Protein AF-A0A839P8V1-F1 (afdb_monomer_lite)

Radius of gyration: 20.4 Å; chains: 1; bounding box: 50×32×49 Å

Foldseek 3Di:
DWDADPNDIDDPVQWAWLDKADDPVFLWIKTWTAHPVGWIKIWTADRPRHTPDIDTDDPVRVLVVCVVGPVVCNCVNPNDPVCVVPPPPDDDDDDDDDPPVVVVVLCVVCVVVVHDSVVSVVVVVVVVVVVVVVVVD

Secondary structure (DSSP, 8-state):
-EEEETTEEEETTTSEEEEEEE-TTSS-EEEEEE-TTS-EEEEEE-TTSSEEEEEEE-HHHHHHHHHHH-GGGHHHHH--THHHHS-TT----------HHHHHHHHHHHHHTTS-HHHHHHHHHHHHHHHHHHHT-

pLDDT: mean 85.53, std 14.03, range [36.62, 96.88]

Structure (mmCIF, N/CA/C/O backbone):
data_AF-A0A839P8V1-F1
#
_entry.id   AF-A0A839P8V1-F1
#
loop_
_atom_site.group_PDB
_atom_site.id
_atom_site.type_symbol
_atom_site.label_atom_id
_atom_site.label_alt_id
_atom_site.label_comp_id
_atom_site.label_asym_id
_atom_site.label_entity_id
_atom_site.label_seq_id
_atom_site.pdbx_PDB_ins_code
_atom_site.Cartn_x
_atom_site.Cartn_y
_atom_site.Cartn_z
_atom_site.occupancy
_atom_site.B_iso_or_equiv
_atom_site.auth_seq_id
_atom_site.auth_comp_id
_atom_site.auth_asym_id
_atom_site.auth_atom_id
_atom_site.pdbx_PDB_model_num
ATOM 1 N N . MET A 1 1 ? 2.864 -0.277 -17.398 1.00 88.56 1 MET A N 1
ATOM 2 C CA . MET A 1 1 ? 2.723 -1.741 -17.223 1.00 88.56 1 MET A CA 1
ATOM 3 C C . MET A 1 1 ? 1.921 -1.996 -15.960 1.00 88.56 1 MET A C 1
ATOM 5 O O . MET A 1 1 ? 2.043 -1.208 -15.030 1.00 88.56 1 MET A O 1
ATOM 9 N N . LYS A 1 2 ? 1.117 -3.063 -15.908 1.00 93.06 2 LYS A N 1
ATOM 10 C CA . LYS A 1 2 ? 0.190 -3.312 -14.795 1.00 93.06 2 LYS A CA 1
ATOM 11 C C . LYS A 1 2 ? 0.148 -4.789 -14.417 1.00 93.06 2 LYS A C 1
ATOM 13 O O . LYS A 1 2 ? 0.028 -5.637 -15.297 1.00 93.06 2 LYS A O 1
ATOM 18 N N . ARG A 1 3 ? 0.184 -5.088 -13.117 1.00 92.94 3 ARG A N 1
ATOM 19 C CA . ARG A 1 3 ? 0.050 -6.442 -12.566 1.00 92.94 3 ARG A CA 1
ATOM 20 C C . ARG A 1 3 ? -0.641 -6.418 -11.205 1.00 92.94 3 ARG A C 1
ATOM 22 O O . ARG A 1 3 ? -0.361 -5.553 -10.382 1.00 92.94 3 ARG A O 1
ATOM 29 N N . THR A 1 4 ? -1.516 -7.386 -10.948 1.00 92.69 4 THR A N 1
ATOM 30 C CA . THR A 1 4 ? -2.122 -7.578 -9.623 1.00 92.69 4 THR A CA 1
ATOM 31 C C . THR A 1 4 ? -1.384 -8.683 -8.878 1.00 92.69 4 THR A C 1
ATOM 33 O O . THR A 1 4 ? -1.228 -9.784 -9.404 1.00 92.69 4 THR A O 1
ATOM 36 N N . ILE A 1 5 ? -0.928 -8.389 -7.660 1.00 88.44 5 ILE A N 1
ATOM 37 C CA . ILE A 1 5 ? -0.209 -9.323 -6.784 1.00 88.44 5 ILE A CA 1
ATOM 38 C C . ILE A 1 5 ? -0.876 -9.260 -5.412 1.00 88.44 5 ILE A C 1
ATOM 40 O O . ILE A 1 5 ? -0.997 -8.179 -4.846 1.00 88.44 5 ILE A O 1
ATOM 44 N N . ASN A 1 6 ? -1.345 -10.397 -4.889 1.00 84.81 6 ASN A N 1
ATOM 45 C CA . ASN A 1 6 ? -2.028 -10.486 -3.588 1.00 84.81 6 ASN A CA 1
ATOM 46 C C . ASN A 1 6 ? -3.173 -9.464 -3.411 1.00 84.81 6 ASN A C 1
ATOM 48 O O . ASN A 1 6 ? -3.322 -8.856 -2.358 1.00 84.81 6 ASN A O 1
ATOM 52 N N . GLY A 1 7 ? -3.956 -9.227 -4.470 1.00 85.12 7 GLY A N 1
ATOM 53 C CA . GLY A 1 7 ? -5.056 -8.251 -4.466 1.00 85.12 7 GLY A CA 1
ATOM 54 C C . GLY A 1 7 ? -4.629 -6.784 -4.615 1.00 85.12 7 GLY A C 1
ATOM 55 O O . GLY A 1 7 ? -5.483 -5.924 -4.815 1.00 85.12 7 GLY A O 1
ATOM 56 N N . ILE A 1 8 ? -3.328 -6.483 -4.602 1.00 85.38 8 ILE A N 1
ATOM 57 C CA . ILE A 1 8 ? -2.790 -5.133 -4.792 1.00 85.38 8 ILE A CA 1
ATOM 58 C C . ILE A 1 8 ? -2.509 -4.911 -6.276 1.00 85.38 8 ILE A C 1
ATOM 60 O O . ILE A 1 8 ? -1.767 -5.664 -6.911 1.00 85.38 8 ILE A O 1
ATOM 64 N N . THR A 1 9 ? -3.097 -3.857 -6.839 1.00 92.94 9 THR A N 1
ATOM 65 C CA . THR A 1 9 ? -2.838 -3.459 -8.224 1.00 92.94 9 THR A CA 1
ATOM 66 C C . THR A 1 9 ? -1.570 -2.615 -8.290 1.00 92.94 9 THR A C 1
ATOM 68 O O . THR A 1 9 ? -1.548 -1.472 -7.842 1.00 92.94 9 THR A O 1
ATOM 71 N N . CYS A 1 10 ? -0.522 -3.184 -8.873 1.00 92.69 10 CYS A N 1
ATOM 72 C CA . CYS A 1 10 ? 0.726 -2.501 -9.172 1.00 92.69 10 CYS A CA 1
ATOM 73 C C . CYS A 1 10 ? 0.660 -1.996 -10.613 1.00 92.69 10 CYS A C 1
ATOM 75 O O . CYS A 1 10 ? 0.671 -2.792 -11.550 1.00 92.69 10 CYS A O 1
ATOM 77 N N . ASP A 1 11 ? 0.569 -0.686 -10.804 1.00 94.62 11 ASP A N 1
ATOM 78 C CA . ASP A 1 11 ? 0.496 -0.071 -12.127 1.00 94.62 11 ASP A CA 1
ATOM 79 C C . ASP A 1 11 ? 1.527 1.050 -12.212 1.00 94.62 11 ASP A C 1
ATOM 81 O O . ASP A 1 11 ? 1.427 2.035 -11.486 1.00 94.62 11 ASP A O 1
ATOM 85 N N . THR A 1 12 ? 2.521 0.898 -13.087 1.00 93.56 12 THR A N 1
ATOM 86 C CA . THR A 1 12 ? 3.595 1.890 -13.253 1.00 93.56 12 THR A CA 1
ATOM 87 C C . THR A 1 12 ? 3.093 3.210 -13.836 1.00 93.56 12 THR A C 1
ATOM 89 O O . THR A 1 12 ? 3.824 4.187 -13.794 1.00 93.56 12 THR A O 1
ATOM 92 N N . VAL A 1 13 ? 1.879 3.257 -14.402 1.00 93.81 13 VAL A N 1
ATOM 93 C CA . VAL A 1 13 ? 1.284 4.489 -14.945 1.00 93.81 13 VAL A CA 1
ATOM 94 C C . VAL A 1 13 ? 0.690 5.348 -13.831 1.00 93.81 13 VAL A C 1
ATOM 96 O O . VAL A 1 13 ? 0.795 6.568 -13.871 1.00 93.81 13 VAL A O 1
ATOM 99 N N . THR A 1 14 ? 0.054 4.721 -12.839 1.00 93.00 14 THR A N 1
ATOM 100 C CA . THR A 1 14 ? -0.599 5.438 -11.730 1.00 93.00 14 THR A CA 1
ATOM 101 C C . THR A 1 14 ? 0.254 5.506 -10.469 1.00 93.00 14 THR A C 1
ATOM 103 O O . THR A 1 14 ? -0.089 6.227 -9.537 1.00 93.00 14 THR A O 1
ATOM 106 N N . ALA A 1 15 ? 1.308 4.696 -10.386 1.00 93.81 15 ALA A N 1
ATOM 107 C CA . ALA A 1 15 ? 2.227 4.688 -9.262 1.00 93.81 15 ALA A CA 1
ATOM 108 C C . ALA A 1 15 ? 3.218 5.854 -9.338 1.00 93.81 15 ALA A C 1
ATOM 110 O O . ALA A 1 15 ? 3.598 6.308 -10.414 1.00 93.81 15 ALA A O 1
ATOM 111 N N . THR A 1 16 ? 3.684 6.287 -8.173 1.00 94.00 16 THR A N 1
ATOM 112 C CA . THR A 1 16 ? 4.793 7.231 -8.058 1.00 94.00 16 THR A CA 1
ATOM 113 C C . THR A 1 16 ? 6.100 6.479 -8.262 1.00 94.00 16 THR A C 1
ATOM 115 O O . THR A 1 16 ? 6.405 5.547 -7.515 1.00 94.00 16 THR A O 1
ATOM 118 N N . GLU A 1 17 ? 6.886 6.884 -9.253 1.00 95.38 17 GLU A N 1
ATOM 119 C CA . GLU A 1 17 ? 8.251 6.395 -9.425 1.00 95.38 17 GLU A CA 1
ATOM 120 C C . GLU A 1 17 ? 9.165 6.976 -8.341 1.00 95.38 17 GLU A C 1
ATOM 122 O O . GLU A 1 17 ? 9.194 8.187 -8.112 1.00 95.38 17 GLU A O 1
ATOM 127 N N . ILE A 1 18 ? 9.890 6.099 -7.649 1.00 94.19 18 ILE A N 1
ATOM 128 C CA . ILE A 1 18 ? 10.869 6.477 -6.624 1.00 94.19 18 ILE A CA 1
ATOM 129 C C . ILE A 1 18 ? 12.277 6.414 -7.207 1.00 94.19 18 ILE A C 1
ATOM 131 O O . ILE A 1 18 ? 13.090 7.302 -6.966 1.00 94.19 18 ILE A O 1
ATOM 135 N N . ILE A 1 19 ? 12.565 5.336 -7.938 1.00 94.31 19 ILE A N 1
ATOM 136 C CA . ILE A 1 19 ? 13.865 5.053 -8.542 1.00 94.31 19 ILE A CA 1
ATOM 137 C C . ILE A 1 19 ? 13.604 4.430 -9.905 1.00 94.31 19 ILE A C 1
ATOM 139 O O . ILE A 1 19 ? 12.784 3.516 -9.997 1.00 94.31 19 ILE A O 1
ATOM 143 N N . ALA A 1 20 ? 14.347 4.860 -10.914 1.00 92.75 20 ALA A N 1
ATOM 144 C CA . ALA A 1 20 ? 14.466 4.168 -12.185 1.00 92.75 20 ALA A CA 1
ATOM 145 C C . ALA A 1 20 ? 15.941 4.120 -12.576 1.00 92.75 20 ALA A C 1
ATOM 147 O O . ALA A 1 20 ? 16.614 5.146 -12.626 1.00 92.75 20 ALA A O 1
ATOM 148 N N . GLU A 1 21 ? 16.436 2.916 -12.829 1.00 91.25 21 GLU A N 1
ATOM 149 C CA . GLU A 1 21 ? 17.824 2.657 -13.195 1.00 91.25 21 GLU A CA 1
ATOM 150 C C . GLU A 1 21 ? 17.846 1.783 -14.442 1.00 91.25 21 GLU A C 1
ATOM 152 O O . GLU A 1 21 ? 17.287 0.685 -14.457 1.00 91.25 21 GLU A O 1
ATOM 157 N N . GLY A 1 22 ? 18.489 2.276 -15.495 1.00 88.69 22 GLY A N 1
ATOM 158 C CA . GLY A 1 22 ? 18.565 1.616 -16.794 1.00 88.69 22 GLY A CA 1
ATOM 159 C C . GLY A 1 22 ? 20.001 1.470 -17.271 1.00 88.69 22 GLY A C 1
ATOM 160 O O . GLY A 1 22 ? 20.883 2.242 -16.899 1.00 88.69 22 GLY A O 1
ATOM 161 N N . HIS A 1 23 ? 20.246 0.481 -18.124 1.00 78.19 23 HIS A N 1
ATOM 162 C CA . HIS A 1 23 ? 21.546 0.299 -18.755 1.00 78.19 23 HIS A CA 1
ATOM 163 C C . HIS A 1 23 ? 21.551 0.994 -20.122 1.00 78.19 23 HIS A C 1
ATOM 165 O O . HIS A 1 23 ? 20.823 0.594 -21.018 1.00 78.19 23 HIS A O 1
ATOM 171 N N . GLY A 1 24 ? 22.398 2.008 -20.332 1.00 77.94 24 GLY A N 1
ATOM 172 C CA . GLY A 1 24 ? 22.354 2.845 -21.549 1.00 77.94 24 GLY A CA 1
ATOM 173 C C . GLY A 1 24 ? 22.585 2.120 -22.887 1.00 77.94 24 GLY A C 1
ATOM 174 O O . GLY A 1 24 ? 22.342 2.695 -23.943 1.00 77.94 24 GLY A O 1
ATOM 175 N N . CYS A 1 25 ? 23.036 0.865 -22.850 1.00 82.44 25 CYS A N 1
ATOM 176 C CA . CYS A 1 25 ? 23.313 0.042 -24.031 1.00 82.44 25 CYS A CA 1
ATOM 177 C C . CYS A 1 25 ? 22.333 -1.134 -24.210 1.00 82.44 25 CYS A C 1
ATOM 179 O O . CYS A 1 25 ? 22.570 -1.982 -25.068 1.00 82.44 25 CYS A O 1
ATOM 181 N N . SER A 1 26 ? 21.280 -1.245 -23.395 1.00 86.50 26 SER A N 1
ATOM 182 C CA . SER A 1 26 ? 20.262 -2.294 -23.534 1.00 86.50 26 SER A CA 1
ATOM 183 C C . SER A 1 26 ? 18.884 -1.802 -23.090 1.00 86.50 26 SER A C 1
ATOM 185 O O . SER A 1 26 ? 18.744 -0.717 -22.536 1.00 86.50 26 SER A O 1
ATOM 187 N N . LEU A 1 27 ? 17.848 -2.609 -23.3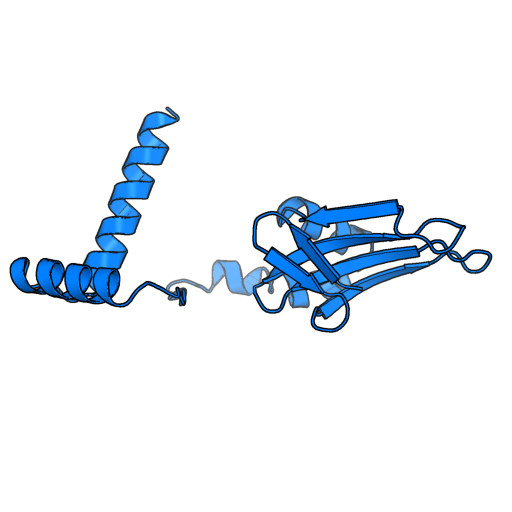27 1.00 88.56 27 LEU A N 1
ATOM 188 C CA . LEU A 1 27 ? 16.507 -2.33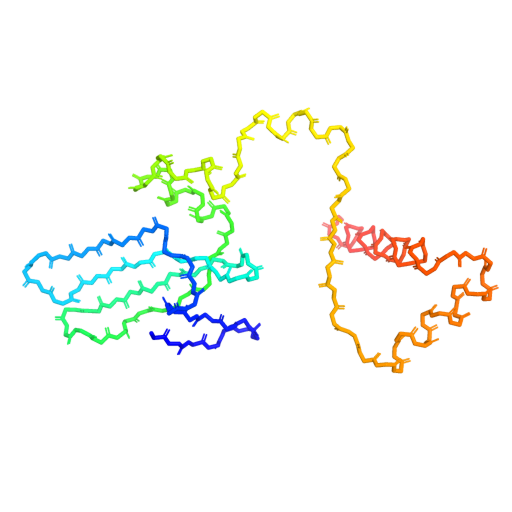9 -22.802 1.00 88.56 27 LEU A CA 1
ATOM 189 C C . LEU A 1 27 ? 16.360 -2.746 -21.328 1.00 88.56 27 LEU A C 1
ATOM 191 O O . LEU A 1 27 ? 15.266 -2.641 -20.779 1.00 88.56 27 LEU A O 1
ATOM 195 N N . ALA A 1 28 ? 17.440 -3.205 -20.683 1.00 91.69 28 ALA A N 1
ATOM 196 C CA . ALA A 1 28 ? 17.390 -3.629 -19.296 1.00 91.69 28 ALA A CA 1
ATOM 197 C C . ALA A 1 28 ? 17.280 -2.422 -18.369 1.00 91.69 28 ALA A C 1
ATOM 199 O O . ALA A 1 28 ? 18.116 -1.512 -18.390 1.00 91.69 28 ALA A O 1
ATOM 200 N N . TRP A 1 29 ? 16.278 -2.459 -17.505 1.00 94.19 29 TRP A N 1
ATOM 201 C CA . TRP A 1 29 ? 16.094 -1.472 -16.458 1.00 94.19 29 TRP A CA 1
ATOM 202 C C . TRP A 1 29 ? 15.360 -2.088 -15.277 1.00 94.19 29 TRP A C 1
ATOM 204 O O . TRP A 1 29 ? 14.722 -3.134 -15.377 1.00 94.19 29 TRP A O 1
ATOM 214 N N . TRP A 1 30 ? 15.449 -1.439 -14.129 1.00 95.25 30 TRP A N 1
ATOM 215 C CA . TRP A 1 30 ? 14.581 -1.737 -13.008 1.00 95.25 30 TRP A CA 1
ATOM 216 C C . TRP A 1 30 ? 14.089 -0.445 -12.380 1.00 95.25 30 TRP A C 1
ATOM 218 O O . TRP A 1 30 ? 14.763 0.583 -12.417 1.00 95.25 30 TRP A O 1
ATOM 228 N N . GLY A 1 31 ? 12.896 -0.505 -11.805 1.00 95.69 31 GLY A N 1
ATOM 229 C CA . GLY A 1 31 ? 12.297 0.633 -11.130 1.00 95.69 31 GLY A CA 1
ATOM 230 C C . GLY A 1 31 ? 11.643 0.231 -9.822 1.00 95.69 31 GLY A C 1
ATOM 231 O O . GLY A 1 31 ? 11.166 -0.897 -9.668 1.00 95.69 31 GLY A O 1
ATOM 232 N N . LEU A 1 32 ? 11.651 1.160 -8.873 1.00 96.88 32 LEU A N 1
ATOM 233 C CA . LEU A 1 32 ? 10.970 1.061 -7.591 1.00 96.88 32 LEU A CA 1
ATOM 234 C C . LEU A 1 32 ? 9.839 2.085 -7.563 1.00 96.88 32 LEU A C 1
ATOM 236 O O . LEU A 1 32 ? 10.068 3.275 -7.777 1.00 96.88 32 LEU A O 1
ATOM 240 N N . TYR A 1 33 ? 8.635 1.615 -7.265 1.00 95.75 33 TYR A N 1
ATOM 241 C CA . TYR A 1 33 ? 7.407 2.390 -7.363 1.00 95.75 33 TYR A CA 1
ATOM 242 C C . TYR A 1 33 ? 6.594 2.303 -6.073 1.00 95.75 33 TYR A C 1
ATOM 244 O O . TYR A 1 33 ? 6.623 1.289 -5.370 1.00 95.75 33 TYR A O 1
ATOM 252 N N . GLN A 1 34 ? 5.815 3.347 -5.798 1.00 93.62 34 GLN A N 1
ATOM 253 C CA . GLN A 1 34 ? 4.800 3.374 -4.750 1.00 93.62 34 GLN A CA 1
ATOM 254 C C . GLN A 1 34 ? 3.409 3.479 -5.372 1.00 93.62 34 GLN A C 1
ATOM 256 O O . GLN A 1 34 ? 3.112 4.406 -6.122 1.00 93.62 34 GLN A O 1
ATOM 261 N N . THR A 1 35 ? 2.534 2.533 -5.052 1.00 91.38 35 THR A N 1
ATOM 262 C CA . THR A 1 35 ? 1.119 2.597 -5.444 1.00 91.38 35 THR A CA 1
ATOM 263 C C . THR A 1 35 ? 0.409 3.781 -4.770 1.00 91.38 35 THR A C 1
ATOM 265 O O . THR A 1 35 ? 0.829 4.208 -3.693 1.00 91.38 35 THR A O 1
ATOM 268 N N . PRO A 1 36 ? -0.730 4.258 -5.309 1.00 86.88 36 PRO A N 1
ATOM 269 C CA . PRO A 1 36 ? -1.559 5.260 -4.630 1.00 86.88 36 PRO A CA 1
ATOM 270 C C . PRO A 1 36 ? -2.018 4.845 -3.220 1.00 86.88 36 PRO A C 1
ATOM 272 O O . PRO A 1 36 ? -2.276 5.699 -2.381 1.00 86.88 36 PRO A O 1
ATOM 275 N N . GLY A 1 37 ? -2.107 3.535 -2.954 1.00 81.94 37 GLY A N 1
ATOM 276 C CA . GLY A 1 37 ? -2.429 2.970 -1.639 1.00 81.94 37 GLY A CA 1
ATOM 277 C C . GLY A 1 37 ? -1.229 2.815 -0.695 1.00 81.94 37 GLY A C 1
ATOM 278 O O . GLY A 1 37 ? -1.377 2.231 0.372 1.00 81.94 37 GLY A O 1
ATOM 279 N N . GLY A 1 38 ? -0.039 3.285 -1.080 1.00 85.62 38 GLY A N 1
ATOM 280 C CA . GLY A 1 38 ? 1.160 3.297 -0.237 1.00 85.62 38 GLY A CA 1
ATOM 281 C C . GLY A 1 38 ? 2.025 2.034 -0.290 1.00 85.62 38 GLY A C 1
ATOM 282 O O . GLY A 1 38 ? 3.140 2.054 0.224 1.00 85.62 38 GLY A O 1
ATOM 283 N N . SER A 1 39 ? 1.576 0.952 -0.937 1.00 91.00 39 SER A N 1
ATOM 284 C CA . SER A 1 39 ? 2.384 -0.264 -1.121 1.00 91.00 39 SER A CA 1
ATOM 285 C C . SER A 1 39 ? 3.517 -0.050 -2.123 1.00 91.00 39 SER A C 1
ATOM 287 O O . SER A 1 39 ? 3.316 0.609 -3.146 1.00 91.00 39 SER A O 1
ATOM 289 N N . PHE A 1 40 ? 4.673 -0.662 -1.865 1.00 94.25 40 PHE A N 1
ATOM 290 C CA . PHE A 1 40 ? 5.852 -0.582 -2.726 1.00 94.25 40 PHE A CA 1
ATOM 291 C C . PHE A 1 40 ? 5.980 -1.811 -3.620 1.00 94.25 40 PHE A C 1
ATOM 293 O O . PHE A 1 40 ? 5.689 -2.932 -3.199 1.00 94.25 40 PHE A O 1
ATOM 300 N N . PHE A 1 41 ? 6.455 -1.615 -4.846 1.00 95.88 41 PHE A N 1
ATOM 301 C CA . PHE A 1 41 ? 6.769 -2.713 -5.751 1.00 95.88 41 PHE A CA 1
ATOM 302 C C . PHE A 1 41 ? 7.960 -2.387 -6.643 1.00 95.88 41 PHE A C 1
ATOM 304 O O . PHE A 1 41 ? 8.219 -1.229 -6.975 1.00 95.88 41 PHE A O 1
ATOM 311 N N . LYS A 1 42 ? 8.680 -3.436 -7.030 1.00 96.06 42 LYS A N 1
ATOM 312 C CA . LYS A 1 42 ? 9.810 -3.378 -7.947 1.00 96.06 42 LYS A CA 1
ATOM 313 C C . LYS A 1 42 ? 9.433 -4.038 -9.265 1.00 96.06 42 LYS A C 1
ATOM 315 O O . LYS A 1 42 ? 8.822 -5.107 -9.273 1.00 96.06 42 LYS A O 1
ATOM 320 N N . VAL A 1 43 ? 9.839 -3.411 -10.360 1.00 95.94 43 VAL A N 1
ATOM 321 C CA . VAL A 1 43 ? 9.767 -3.977 -11.708 1.00 95.94 43 VAL A CA 1
ATOM 322 C C . VAL A 1 43 ? 11.184 -4.149 -12.226 1.00 95.94 43 VAL A C 1
ATOM 324 O O . VAL A 1 43 ? 12.004 -3.246 -12.068 1.00 95.94 43 VAL A O 1
ATOM 327 N N . VAL A 1 44 ? 11.477 -5.301 -12.819 1.00 95.00 44 VAL A N 1
ATOM 328 C CA . VAL A 1 44 ? 12.741 -5.571 -13.506 1.00 95.00 44 VAL A CA 1
ATOM 329 C C . VAL A 1 44 ? 12.424 -5.986 -14.930 1.00 95.00 44 VAL A C 1
ATOM 331 O O . VAL A 1 44 ? 11.633 -6.900 -15.160 1.00 95.00 44 VAL A O 1
ATOM 334 N N . VAL A 1 45 ? 13.062 -5.316 -15.876 1.00 94.38 45 VAL A N 1
ATOM 335 C CA . VAL A 1 45 ? 12.968 -5.570 -17.307 1.00 94.38 45 VAL A CA 1
ATOM 336 C C . VAL A 1 45 ? 14.318 -6.078 -17.799 1.00 94.38 45 VAL A C 1
ATOM 338 O O . VAL A 1 45 ? 15.371 -5.542 -17.441 1.00 94.38 45 VAL A O 1
ATOM 341 N N . GLY A 1 46 ? 14.279 -7.163 -18.567 1.00 92.38 46 GLY A N 1
ATOM 342 C CA . GLY A 1 46 ? 15.441 -7.826 -19.136 1.00 92.38 46 GLY A CA 1
ATOM 343 C C . GLY A 1 46 ? 16.059 -7.053 -20.298 1.00 92.38 46 GLY A C 1
ATOM 344 O O . GLY A 1 46 ? 15.559 -6.027 -20.755 1.00 92.38 46 GLY A O 1
ATOM 345 N N . THR A 1 47 ? 17.179 -7.561 -20.808 1.00 91.00 47 THR A N 1
ATOM 346 C CA . THR A 1 47 ? 17.891 -6.954 -21.947 1.00 91.00 47 THR A CA 1
ATOM 347 C C . THR A 1 47 ? 17.098 -6.991 -23.251 1.00 91.00 47 THR A C 1
ATOM 349 O O . THR A 1 47 ? 17.390 -6.214 -24.156 1.00 91.00 47 THR A O 1
ATOM 352 N N . ASP A 1 48 ? 16.126 -7.894 -23.343 1.00 89.88 48 ASP A N 1
ATOM 353 C CA . ASP A 1 48 ? 15.168 -8.050 -24.439 1.00 89.88 48 ASP A CA 1
ATOM 354 C C . ASP A 1 48 ? 13.983 -7.073 -24.354 1.00 89.88 48 ASP A C 1
ATOM 356 O O . ASP A 1 48 ? 13.204 -6.981 -25.298 1.00 89.88 48 ASP A O 1
ATOM 360 N N . GLY A 1 49 ? 13.869 -6.309 -23.262 1.00 86.44 49 GLY A N 1
ATOM 361 C CA . GLY A 1 49 ? 12.754 -5.394 -23.021 1.00 86.44 49 GLY A CA 1
ATOM 362 C C . GLY A 1 49 ? 11.526 -6.066 -22.404 1.00 86.44 49 GLY A C 1
ATOM 363 O O . GLY A 1 49 ? 10.534 -5.382 -22.150 1.00 86.44 49 GLY A O 1
ATOM 364 N N . GLU A 1 50 ? 11.591 -7.367 -22.114 1.00 91.31 50 GLU A N 1
ATOM 365 C CA . GLU A 1 50 ? 10.511 -8.110 -21.470 1.00 91.31 50 GLU A CA 1
ATOM 366 C C . GLU A 1 50 ? 10.599 -8.015 -19.943 1.00 91.31 50 GLU A C 1
ATOM 368 O O . GLU A 1 50 ? 11.673 -7.879 -19.351 1.00 91.31 50 GLU A O 1
ATOM 373 N N . VAL A 1 51 ? 9.452 -8.093 -19.266 1.00 91.75 51 VAL A N 1
ATOM 374 C CA . VAL A 1 51 ? 9.407 -8.068 -17.797 1.00 91.75 51 VAL A CA 1
ATOM 375 C C . VAL A 1 51 ? 9.992 -9.368 -17.249 1.00 91.75 51 VAL A C 1
ATOM 377 O O . VAL A 1 51 ? 9.368 -10.425 -17.332 1.00 91.75 51 VAL A O 1
ATOM 380 N N . ALA A 1 52 ? 11.165 -9.271 -16.629 1.00 92.06 52 ALA A N 1
ATOM 381 C CA . ALA A 1 52 ? 11.851 -10.391 -15.999 1.00 92.06 52 ALA A CA 1
ATOM 382 C C . ALA A 1 52 ? 11.321 -10.674 -14.585 1.00 92.06 52 ALA A C 1
ATOM 384 O O . ALA A 1 52 ? 11.183 -11.832 -14.199 1.00 92.06 52 ALA A O 1
ATOM 385 N N . ASP A 1 53 ? 11.011 -9.627 -13.811 1.00 92.12 53 ASP A N 1
ATOM 386 C CA . ASP A 1 53 ? 10.503 -9.770 -12.445 1.00 92.12 53 ASP A CA 1
ATOM 387 C C . ASP A 1 53 ? 9.540 -8.640 -12.058 1.00 92.12 53 ASP A C 1
ATOM 389 O O . ASP A 1 53 ? 9.640 -7.500 -12.523 1.00 92.12 53 ASP A O 1
ATOM 393 N N . TRP A 1 54 ? 8.593 -8.977 -11.186 1.00 93.25 54 TRP A N 1
ATOM 394 C CA . TRP A 1 54 ? 7.635 -8.045 -10.612 1.00 93.25 54 TRP A CA 1
ATOM 395 C C . TRP A 1 54 ? 7.272 -8.481 -9.196 1.00 93.25 54 TRP A C 1
ATOM 397 O O . TRP A 1 54 ? 6.543 -9.458 -9.009 1.00 93.25 54 TRP A O 1
ATOM 407 N N . ALA A 1 55 ? 7.719 -7.717 -8.202 1.00 93.88 55 ALA A N 1
ATOM 408 C CA . ALA A 1 55 ? 7.595 -8.100 -6.801 1.00 93.88 55 ALA A CA 1
ATOM 409 C C . ALA A 1 55 ? 7.064 -6.958 -5.932 1.00 93.88 55 ALA A C 1
ATOM 411 O O . ALA A 1 55 ? 7.471 -5.805 -6.078 1.00 93.88 55 ALA A O 1
ATOM 412 N N . LEU A 1 56 ? 6.179 -7.293 -4.990 1.00 93.75 56 LEU A N 1
ATOM 413 C CA . LEU A 1 56 ? 5.861 -6.408 -3.871 1.00 93.75 56 LEU A CA 1
ATOM 414 C C . LEU A 1 56 ? 7.063 -6.339 -2.928 1.00 93.75 56 LEU A C 1
ATOM 416 O O . LEU A 1 56 ? 7.719 -7.347 -2.671 1.00 93.75 56 LEU A O 1
ATOM 420 N N . MET A 1 57 ? 7.326 -5.150 -2.401 1.00 91.62 57 MET A N 1
ATOM 421 C CA . MET A 1 57 ? 8.474 -4.880 -1.547 1.00 91.62 57 MET A CA 1
ATOM 422 C C . MET A 1 57 ? 8.015 -4.570 -0.125 1.00 91.62 57 MET A C 1
ATOM 424 O O . MET A 1 57 ? 7.126 -3.744 0.092 1.00 91.62 57 MET A O 1
ATOM 428 N N . ALA A 1 58 ? 8.663 -5.191 0.862 1.00 87.12 58 ALA A N 1
ATOM 429 C CA . ALA A 1 58 ? 8.487 -4.804 2.256 1.00 87.12 58 ALA A CA 1
ATOM 430 C C . ALA A 1 58 ? 9.056 -3.393 2.495 1.00 87.12 58 ALA A C 1
ATOM 432 O O . ALA A 1 58 ? 10.036 -2.990 1.857 1.00 87.12 58 ALA A O 1
ATOM 433 N N . ALA A 1 59 ? 8.480 -2.648 3.441 1.00 83.81 59 ALA A N 1
ATOM 434 C CA . ALA A 1 59 ? 8.898 -1.275 3.735 1.00 83.81 59 ALA A CA 1
ATOM 435 C C . ALA A 1 59 ? 10.384 -1.184 4.129 1.00 83.81 59 ALA A C 1
ATOM 437 O O . ALA A 1 59 ? 11.098 -0.325 3.621 1.00 83.81 59 ALA A O 1
ATOM 438 N N . GLU A 1 60 ? 10.886 -2.111 4.951 1.00 84.38 60 GLU A N 1
ATOM 439 C CA . GLU A 1 60 ? 12.302 -2.129 5.349 1.00 84.38 60 GLU A CA 1
ATOM 440 C C . GLU A 1 60 ? 13.252 -2.379 4.173 1.00 84.38 60 GLU A C 1
ATOM 442 O O . GLU A 1 60 ? 14.294 -1.736 4.055 1.00 84.38 60 GLU A O 1
ATOM 447 N N . GLN A 1 61 ? 12.894 -3.304 3.278 1.00 88.19 61 GLN A N 1
ATOM 448 C CA . GLN A 1 61 ? 13.691 -3.586 2.083 1.00 88.19 61 GLN A CA 1
ATOM 449 C C . GLN A 1 61 ? 13.681 -2.387 1.129 1.00 88.19 61 GLN A C 1
ATOM 451 O O . GLN A 1 61 ? 14.724 -2.010 0.598 1.00 88.19 61 GLN A O 1
ATOM 456 N N . THR A 1 62 ? 12.517 -1.751 0.970 1.00 91.94 62 THR A N 1
ATOM 457 C CA . THR A 1 62 ? 12.347 -0.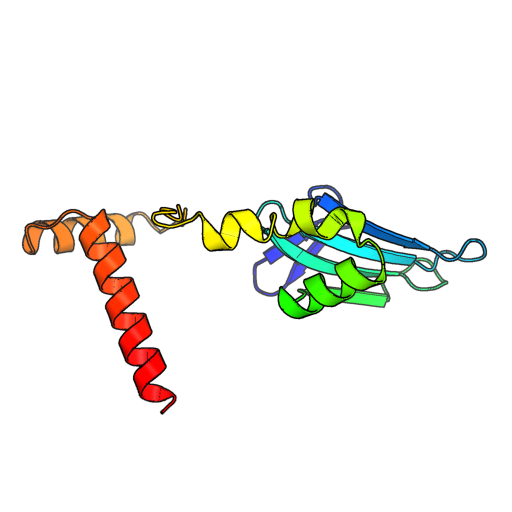512 0.200 1.00 91.94 62 THR A CA 1
ATOM 458 C C . THR A 1 62 ? 13.231 0.592 0.773 1.00 91.94 62 THR A C 1
ATOM 460 O O . THR A 1 62 ? 13.980 1.215 0.027 1.00 91.94 62 THR A O 1
ATOM 463 N N . LYS A 1 63 ? 13.223 0.789 2.096 1.00 89.06 63 LYS A N 1
ATOM 464 C CA . LYS A 1 63 ? 14.039 1.803 2.771 1.00 89.06 63 LYS A CA 1
ATOM 465 C C . LYS A 1 63 ? 15.528 1.609 2.497 1.00 89.06 63 LYS A C 1
ATOM 467 O O . LYS A 1 63 ? 16.175 2.551 2.056 1.00 89.06 63 LYS A O 1
ATOM 472 N N . LYS A 1 64 ? 16.040 0.379 2.626 1.00 91.44 64 LYS A N 1
ATOM 473 C CA . LYS A 1 64 ? 17.442 0.055 2.296 1.00 91.44 64 LYS A CA 1
ATOM 474 C C . LYS A 1 64 ? 17.789 0.348 0.834 1.00 91.44 64 LYS A C 1
ATOM 476 O O . LYS A 1 64 ? 18.901 0.776 0.533 1.00 91.44 64 LYS A O 1
ATOM 481 N N . MET A 1 65 ? 16.858 0.112 -0.093 1.00 92.50 65 MET A N 1
ATOM 482 C CA . MET A 1 65 ? 17.068 0.442 -1.506 1.00 92.50 65 MET A CA 1
ATOM 483 C C . MET A 1 65 ? 17.088 1.952 -1.741 1.00 92.50 65 MET A C 1
ATOM 485 O O . MET A 1 65 ? 17.980 2.440 -2.431 1.00 92.50 65 MET A O 1
ATOM 489 N N . VAL A 1 66 ? 16.150 2.694 -1.152 1.00 93.12 66 VAL A N 1
ATOM 490 C CA . VAL A 1 66 ? 16.100 4.156 -1.270 1.00 93.12 66 VAL A CA 1
ATOM 491 C C . VAL A 1 66 ? 17.342 4.786 -0.641 1.00 93.12 66 VAL A C 1
ATOM 493 O O . VAL A 1 66 ? 17.969 5.621 -1.275 1.00 93.12 66 VAL A O 1
ATOM 496 N N . GLU A 1 67 ? 17.785 4.316 0.524 1.00 92.12 67 GLU A N 1
ATOM 497 C CA . GLU A 1 67 ? 19.043 4.744 1.151 1.00 92.12 67 GLU A CA 1
ATOM 498 C C . GLU A 1 67 ? 20.256 4.568 0.238 1.00 92.12 67 GLU A C 1
ATOM 500 O O . GLU A 1 67 ? 21.121 5.439 0.172 1.00 92.12 67 GLU A O 1
ATOM 505 N N . LYS A 1 68 ? 20.308 3.453 -0.492 1.00 92.81 68 LYS A N 1
ATOM 506 C CA . LYS A 1 68 ? 21.443 3.126 -1.350 1.00 92.81 68 LYS A CA 1
ATOM 507 C C . LYS A 1 68 ? 21.445 3.887 -2.677 1.00 92.81 68 LYS A C 1
ATOM 509 O O . LYS A 1 68 ? 22.512 4.282 -3.134 1.00 92.81 68 LYS A O 1
ATOM 514 N N . TYR A 1 69 ? 20.286 4.031 -3.314 1.00 92.75 69 TYR A N 1
ATOM 515 C CA . TYR A 1 69 ? 20.188 4.477 -4.711 1.00 92.75 69 TYR A CA 1
ATOM 516 C C . TYR A 1 69 ? 19.557 5.867 -4.870 1.00 92.75 69 TYR A C 1
ATOM 518 O O . TYR A 1 69 ? 19.844 6.561 -5.837 1.00 92.75 69 TYR A O 1
ATOM 526 N N . ALA A 1 70 ? 18.733 6.309 -3.920 1.00 90.75 70 ALA A N 1
ATOM 527 C CA . ALA A 1 70 ? 18.084 7.618 -3.953 1.00 90.75 70 ALA A CA 1
ATOM 528 C C . ALA A 1 70 ? 17.960 8.211 -2.536 1.00 90.75 70 ALA A C 1
ATOM 530 O O . ALA A 1 70 ? 16.848 8.452 -2.064 1.00 90.75 70 ALA A O 1
ATOM 531 N N . PRO A 1 71 ? 19.077 8.469 -1.826 1.00 89.38 71 PRO A N 1
ATOM 532 C CA . PRO A 1 71 ? 19.038 8.904 -0.425 1.00 89.38 71 PRO A CA 1
ATOM 533 C C . PRO A 1 71 ? 18.260 10.214 -0.227 1.00 89.38 71 PRO A C 1
ATOM 535 O O . PRO A 1 71 ? 17.606 10.407 0.793 1.00 89.38 71 PRO A O 1
ATOM 538 N N . HIS A 1 72 ? 18.249 11.081 -1.241 1.00 86.00 72 HIS A N 1
ATOM 539 C CA . HIS A 1 72 ? 17.466 12.319 -1.265 1.00 86.00 72 HIS A CA 1
ATOM 540 C C . HIS A 1 72 ? 15.940 12.094 -1.250 1.00 86.00 72 HIS A C 1
ATOM 542 O O . HIS A 1 72 ? 15.188 13.017 -0.954 1.00 86.00 72 HIS A O 1
ATOM 548 N N . MET A 1 73 ? 15.470 10.881 -1.557 1.00 88.38 73 MET A N 1
ATOM 549 C CA . MET A 1 73 ? 14.053 10.514 -1.546 1.00 88.38 73 MET A CA 1
ATOM 550 C C . MET A 1 73 ? 13.594 9.933 -0.205 1.00 88.38 73 MET A C 1
ATOM 552 O O . MET A 1 73 ? 12.390 9.774 -0.023 1.00 88.38 73 MET A O 1
ATOM 556 N N . ILE A 1 74 ? 14.496 9.634 0.742 1.00 87.12 74 ILE A N 1
ATOM 557 C CA . ILE A 1 74 ? 14.128 8.995 2.019 1.00 87.12 74 ILE A CA 1
ATOM 558 C C . ILE A 1 74 ? 13.053 9.799 2.746 1.00 87.12 74 ILE A C 1
ATOM 560 O O . ILE A 1 74 ? 12.008 9.247 3.073 1.00 87.12 74 ILE A O 1
ATOM 564 N N . GLU A 1 75 ? 13.276 11.095 2.970 1.00 84.75 75 GLU A N 1
ATOM 565 C CA . GLU A 1 75 ? 12.322 11.924 3.718 1.00 84.75 75 GLU A CA 1
ATOM 566 C C . GLU A 1 75 ? 10.997 12.089 2.973 1.00 84.75 75 GLU A C 1
ATOM 568 O O . GLU A 1 75 ? 9.934 12.129 3.585 1.00 84.75 75 GLU A O 1
ATOM 573 N N . LYS A 1 76 ? 11.044 12.132 1.638 1.00 85.56 76 LYS A N 1
ATOM 574 C CA . LYS A 1 76 ? 9.847 12.237 0.801 1.00 85.56 76 LYS A CA 1
ATOM 575 C C . LYS A 1 76 ? 9.003 10.960 0.839 1.00 85.56 76 LYS A C 1
ATOM 577 O O . LYS A 1 76 ? 7.782 11.044 0.771 1.00 85.56 76 LYS A O 1
ATOM 582 N N . VAL A 1 77 ? 9.645 9.795 0.917 1.00 85.31 77 VAL A N 1
ATOM 583 C CA . VAL A 1 77 ? 8.984 8.482 0.856 1.00 85.31 77 VAL A CA 1
ATOM 584 C C . VAL A 1 77 ? 8.580 7.974 2.243 1.00 85.31 77 VAL A C 1
ATOM 586 O O . VAL A 1 77 ? 7.520 7.369 2.381 1.00 85.31 77 VAL A O 1
ATOM 589 N N . PHE A 1 78 ? 9.405 8.213 3.265 1.00 84.88 78 PHE A N 1
ATOM 590 C CA . PHE A 1 78 ? 9.236 7.665 4.617 1.00 84.88 78 PHE A CA 1
ATOM 591 C C . PHE A 1 78 ? 8.978 8.726 5.696 1.00 84.88 78 PHE A C 1
ATOM 593 O O . PHE A 1 78 ? 8.733 8.365 6.845 1.00 84.88 78 PHE A O 1
ATOM 600 N N . GLY A 1 79 ? 9.013 10.014 5.348 1.00 76.88 79 GLY A N 1
ATOM 601 C CA . GLY A 1 79 ? 8.931 11.114 6.307 1.00 76.88 79 GLY A CA 1
ATOM 602 C C . GLY A 1 79 ? 10.276 11.434 6.969 1.00 76.88 79 GLY A C 1
ATOM 603 O O . GLY A 1 79 ? 11.220 10.642 6.942 1.00 76.88 79 GLY A O 1
ATOM 604 N N . SER A 1 80 ? 10.375 12.626 7.563 1.00 62.78 80 SER A N 1
ATOM 605 C CA . SER A 1 80 ? 11.530 13.013 8.383 1.00 62.78 80 SER A CA 1
ATOM 606 C C . SER A 1 80 ? 11.547 12.218 9.691 1.00 62.78 80 SER A C 1
ATOM 608 O O . SER A 1 80 ? 10.505 12.029 10.318 1.00 62.78 80 SER A O 1
ATOM 610 N N . ALA A 1 81 ? 12.732 11.819 10.163 1.00 53.06 81 ALA A N 1
ATOM 611 C CA . ALA A 1 81 ? 12.892 11.201 11.482 1.00 53.06 81 ALA A CA 1
ATOM 612 C C . ALA A 1 81 ? 12.394 12.108 12.631 1.00 53.06 81 ALA A C 1
ATOM 614 O O . ALA A 1 81 ? 11.940 11.596 13.650 1.00 53.06 81 ALA A O 1
ATOM 615 N N . ALA A 1 82 ? 12.389 13.437 12.450 1.00 42.59 82 ALA A N 1
ATOM 616 C CA . ALA A 1 82 ? 11.812 14.379 13.415 1.00 42.59 82 ALA A CA 1
ATOM 617 C C . ALA A 1 82 ? 10.275 14.273 13.506 1.00 42.59 82 ALA A C 1
ATOM 619 O O . ALA A 1 82 ? 9.697 14.468 14.572 1.00 42.59 82 ALA A O 1
ATOM 620 N N . ALA A 1 83 ? 9.606 13.858 12.425 1.00 40.25 83 ALA A N 1
ATOM 621 C CA . ALA A 1 83 ? 8.172 13.572 12.441 1.00 40.25 83 ALA A CA 1
ATOM 622 C C . ALA A 1 83 ? 7.835 12.246 13.151 1.00 40.25 83 ALA A C 1
ATOM 624 O O . ALA A 1 83 ? 6.671 12.005 13.454 1.00 40.25 83 ALA A O 1
ATOM 625 N N . ALA A 1 84 ? 8.827 11.395 13.443 1.00 41.69 84 ALA A N 1
ATOM 626 C CA . ALA A 1 84 ? 8.632 10.182 14.237 1.00 41.69 84 ALA A CA 1
ATOM 627 C C . ALA A 1 84 ? 8.746 10.439 15.751 1.00 41.69 84 ALA A C 1
ATOM 629 O O . ALA A 1 84 ? 8.174 9.682 16.531 1.00 41.69 84 ALA A O 1
ATOM 630 N N . SER A 1 85 ? 9.450 11.499 16.175 1.00 40.97 85 SER A N 1
ATOM 631 C CA . SER A 1 85 ? 9.615 11.853 17.595 1.00 40.97 85 SER A CA 1
ATOM 632 C C . SER A 1 85 ? 8.658 12.940 18.093 1.00 40.97 85 SER A C 1
ATOM 634 O O . SER A 1 85 ? 8.360 12.949 19.282 1.00 40.97 85 SER A O 1
ATOM 636 N N . ASP A 1 86 ? 8.129 13.799 17.212 1.00 36.62 86 ASP A N 1
ATOM 637 C CA . ASP A 1 86 ? 7.132 14.828 17.574 1.00 36.62 86 ASP A CA 1
ATOM 638 C C . ASP A 1 86 ? 5.676 14.409 17.306 1.00 36.62 86 ASP A C 1
ATOM 640 O O . ASP A 1 86 ? 4.736 15.159 17.562 1.00 36.62 86 ASP A O 1
ATOM 644 N N . ALA A 1 87 ? 5.451 13.173 16.863 1.00 42.59 87 ALA A N 1
ATOM 645 C CA . ALA A 1 87 ? 4.122 12.593 16.709 1.00 42.59 87 ALA A CA 1
ATOM 646 C C . ALA A 1 87 ? 3.562 12.029 18.031 1.00 42.59 87 ALA A C 1
ATOM 648 O O . ALA A 1 87 ? 2.889 10.995 18.052 1.00 42.59 87 ALA A O 1
ATOM 649 N N . ALA A 1 88 ? 3.811 12.719 19.146 1.00 44.19 88 ALA A N 1
ATOM 650 C CA . ALA A 1 88 ? 3.005 12.575 20.347 1.00 44.19 88 ALA A CA 1
ATOM 651 C C . ALA A 1 88 ? 1.594 13.096 20.011 1.00 44.19 88 ALA A C 1
ATOM 653 O O . ALA A 1 88 ? 1.350 14.298 20.012 1.00 44.19 88 ALA A O 1
ATOM 654 N N . SER A 1 89 ? 0.689 12.163 19.685 1.00 47.66 89 SER A N 1
ATOM 655 C CA . SER A 1 89 ? -0.676 12.362 19.161 1.00 47.66 89 SER A CA 1
ATOM 656 C C . SER A 1 89 ? -0.810 12.460 17.631 1.00 47.66 89 SER A C 1
ATOM 658 O O . SER A 1 89 ? -1.527 13.319 17.118 1.00 47.66 89 SER A O 1
ATOM 660 N N . SER A 1 90 ? -0.187 11.550 16.876 1.00 48.09 90 SER A N 1
ATOM 661 C CA . SER A 1 90 ? -0.610 11.318 15.485 1.00 48.09 90 SER A CA 1
ATOM 662 C C . SER A 1 90 ? -1.764 10.312 15.435 1.00 48.09 90 SER A C 1
ATOM 664 O O . SER A 1 90 ? -1.586 9.099 15.481 1.00 48.09 90 SER A O 1
ATOM 666 N N . GLU A 1 91 ? -2.986 10.825 15.362 1.00 55.34 91 GLU A N 1
ATOM 667 C CA . GLU A 1 91 ? -4.151 10.035 14.971 1.00 55.34 91 GLU A CA 1
ATOM 668 C C . GLU A 1 91 ? -3.925 9.494 13.543 1.00 55.34 91 GLU A C 1
ATOM 670 O O . GLU A 1 91 ? -3.855 10.257 12.577 1.00 55.34 91 GLU A O 1
ATOM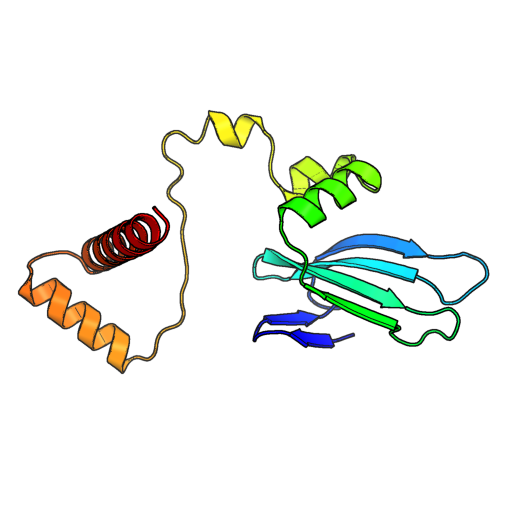 675 N N . LEU A 1 92 ? -3.755 8.176 13.394 1.00 65.19 92 LEU A N 1
ATOM 676 C CA . LEU A 1 92 ? -3.613 7.521 12.092 1.00 65.19 92 LEU A CA 1
ATOM 677 C C . LEU A 1 92 ? -5.004 7.240 11.510 1.00 65.19 92 LEU A C 1
ATOM 679 O O . LEU A 1 92 ? -5.734 6.383 12.006 1.00 65.19 92 LEU A O 1
ATOM 683 N N . ARG A 1 93 ? -5.372 7.926 10.421 1.00 74.94 93 ARG A N 1
ATOM 684 C CA . ARG A 1 93 ? -6.642 7.673 9.726 1.00 74.94 93 ARG A CA 1
ATOM 685 C C . ARG A 1 93 ? -6.509 6.485 8.769 1.00 74.94 93 ARG A C 1
ATOM 687 O O . ARG A 1 93 ? -5.803 6.566 7.768 1.00 74.94 93 ARG A O 1
ATOM 694 N N . ILE A 1 94 ? -7.253 5.416 9.044 1.00 76.31 94 ILE A N 1
ATOM 695 C CA . ILE A 1 94 ? -7.369 4.233 8.181 1.00 76.31 94 ILE A CA 1
ATOM 696 C C . ILE A 1 94 ? -8.741 4.256 7.494 1.00 76.31 94 ILE A C 1
ATOM 698 O O . ILE A 1 94 ? -9.770 4.306 8.165 1.00 76.31 94 ILE A O 1
ATOM 702 N N . THR A 1 95 ? -8.764 4.190 6.160 1.00 83.56 95 THR A N 1
ATOM 703 C CA . THR A 1 95 ? -10.005 4.073 5.374 1.00 83.56 95 THR A CA 1
ATOM 704 C C . THR A 1 95 ? -10.129 2.655 4.830 1.00 83.56 95 THR A C 1
ATOM 706 O O . THR A 1 95 ? -9.291 2.217 4.044 1.00 83.56 95 THR A O 1
ATOM 709 N N . VAL A 1 96 ? -11.192 1.947 5.211 1.00 83.50 96 VAL A N 1
ATOM 710 C CA . VAL A 1 96 ? -11.493 0.580 4.759 1.00 83.50 96 VAL A CA 1
ATOM 711 C C . VAL A 1 96 ? -12.841 0.530 4.048 1.00 83.50 96 VAL A C 1
ATOM 713 O O . VAL A 1 96 ? -13.809 1.146 4.485 1.00 83.50 96 VAL A O 1
ATOM 716 N N . GLN A 1 97 ? -12.904 -0.215 2.944 1.00 89.12 97 GLN A N 1
ATOM 717 C CA . GLN A 1 97 ? -14.154 -0.516 2.245 1.00 89.12 97 GLN A CA 1
ATOM 718 C C . GLN A 1 97 ? -14.726 -1.815 2.806 1.00 89.12 97 GLN A C 1
ATOM 720 O O . GLN A 1 97 ? -14.062 -2.851 2.772 1.00 89.12 97 GLN A O 1
ATOM 725 N N . VAL A 1 98 ? -15.953 -1.762 3.317 1.00 89.75 98 VAL A N 1
ATOM 726 C CA . VAL A 1 98 ? -16.634 -2.915 3.915 1.00 89.75 98 VAL A CA 1
ATOM 727 C C . VAL A 1 98 ? -17.995 -3.136 3.253 1.00 89.75 98 VAL A C 1
ATOM 729 O O . VAL A 1 98 ? -18.646 -2.166 2.859 1.00 89.75 98 VAL A O 1
ATOM 732 N N . PRO A 1 99 ? -18.468 -4.390 3.128 1.00 94.62 99 PRO A N 1
ATOM 733 C CA . PRO A 1 99 ? -19.831 -4.657 2.683 1.00 94.62 99 PRO A CA 1
ATOM 734 C C . PRO A 1 99 ? -20.860 -3.977 3.595 1.00 94.62 99 PRO A C 1
ATOM 736 O O . PRO A 1 99 ? -20.710 -3.986 4.817 1.00 94.62 99 PRO A O 1
ATOM 739 N N . VAL A 1 100 ? -21.948 -3.455 3.019 1.00 91.12 100 VAL A N 1
ATOM 740 C CA . VAL A 1 100 ? -23.002 -2.735 3.766 1.00 91.12 100 VAL A CA 1
ATOM 741 C C . VAL A 1 100 ? -23.581 -3.577 4.908 1.00 91.12 100 VAL A C 1
ATOM 743 O O . VAL A 1 100 ? -23.801 -3.070 6.004 1.00 91.12 100 VAL A O 1
ATOM 746 N N . CYS A 1 101 ? -23.760 -4.883 4.693 1.00 92.81 101 CYS A N 1
ATOM 747 C CA . CYS A 1 101 ? -24.253 -5.791 5.728 1.00 92.81 101 CYS A CA 1
ATOM 748 C C . CYS A 1 101 ? -23.301 -5.909 6.931 1.00 92.81 101 CYS A C 1
ATOM 750 O O . CYS A 1 101 ? -23.755 -6.121 8.053 1.00 92.81 101 CYS A O 1
ATOM 752 N N . LEU A 1 102 ? -21.988 -5.764 6.723 1.00 92.31 102 LEU A N 1
ATOM 753 C CA . LEU A 1 102 ? -21.009 -5.753 7.806 1.00 92.31 102 LEU A CA 1
ATOM 754 C C . LEU A 1 102 ? -21.049 -4.419 8.558 1.00 92.31 102 LEU A C 1
ATOM 756 O O . LEU A 1 102 ? -21.056 -4.433 9.785 1.00 92.31 102 LEU A O 1
ATOM 760 N N . ALA A 1 103 ? -21.148 -3.295 7.843 1.00 92.44 103 ALA A N 1
ATOM 761 C CA . ALA A 1 103 ? -21.280 -1.972 8.456 1.00 92.44 103 ALA A CA 1
ATOM 762 C C . ALA A 1 103 ? -22.506 -1.892 9.386 1.00 92.44 103 ALA A C 1
ATOM 764 O O . ALA A 1 103 ? -22.368 -1.539 10.552 1.00 92.44 103 ALA A O 1
ATOM 765 N N . GLN A 1 104 ? -23.673 -2.351 8.921 1.00 95.06 104 GLN A N 1
ATOM 766 C CA . GLN A 1 104 ? -24.909 -2.380 9.718 1.00 95.06 104 GLN A CA 1
ATOM 767 C C . GLN A 1 104 ? -24.796 -3.250 10.977 1.00 95.06 104 GLN A C 1
ATOM 769 O O . GLN A 1 104 ? -25.321 -2.912 12.039 1.00 95.06 104 GLN A O 1
ATOM 774 N N . ARG A 1 105 ? -24.101 -4.390 10.877 1.00 95.69 105 ARG A N 1
ATOM 775 C CA . ARG A 1 105 ? -23.854 -5.258 12.035 1.00 95.69 105 ARG A CA 1
ATOM 776 C C . ARG A 1 105 ? -22.941 -4.582 13.052 1.00 95.69 105 ARG A C 1
ATOM 778 O O . ARG A 1 105 ? -23.223 -4.664 14.241 1.00 95.69 105 ARG A O 1
ATOM 785 N N . ILE A 1 106 ? -21.884 -3.910 12.595 1.00 94.44 106 ILE A N 1
ATOM 786 C CA . ILE A 1 106 ? -20.986 -3.138 13.464 1.00 94.44 106 ILE A CA 1
ATOM 787 C C . ILE A 1 106 ? -21.767 -2.034 14.189 1.00 94.44 106 ILE A C 1
ATOM 789 O O . ILE A 1 106 ? -21.637 -1.900 15.402 1.00 94.44 106 ILE A O 1
ATOM 793 N N . GLU A 1 107 ? -22.611 -1.290 13.472 1.00 94.62 107 GLU A N 1
ATOM 794 C CA . GLU A 1 107 ? -23.461 -0.239 14.048 1.00 94.62 107 GLU A CA 1
ATOM 795 C C . GLU A 1 107 ? -24.410 -0.782 15.118 1.00 94.62 107 GLU A C 1
ATOM 797 O O . GLU A 1 107 ? -24.517 -0.198 16.194 1.00 94.62 107 GLU A O 1
ATOM 802 N N . THR A 1 108 ? -25.046 -1.924 14.850 1.00 96.50 108 THR A N 1
ATOM 803 C CA . THR A 1 108 ? -25.974 -2.568 15.790 1.00 96.50 108 THR A CA 1
ATOM 804 C C . THR A 1 108 ? -25.252 -2.988 17.070 1.00 96.50 108 THR A C 1
ATOM 806 O O . THR A 1 108 ? -25.688 -2.644 18.163 1.00 96.50 108 THR A O 1
ATOM 809 N N . VAL A 1 109 ? -24.103 -3.664 16.952 1.00 95.06 109 VAL A N 1
ATOM 810 C CA . VAL A 1 109 ? -23.343 -4.115 18.130 1.00 95.06 109 VAL A CA 1
ATOM 811 C C . VAL A 1 109 ? -22.783 -2.935 18.926 1.00 95.06 109 VAL A C 1
ATOM 813 O O . VAL A 1 109 ? -22.797 -2.969 20.155 1.00 95.06 109 VAL A O 1
ATOM 816 N N . ALA A 1 110 ? -22.310 -1.883 18.254 1.00 94.12 110 ALA A N 1
ATOM 817 C CA . ALA A 1 110 ? -21.846 -0.675 18.931 1.00 94.12 110 ALA A CA 1
ATOM 818 C C . ALA A 1 110 ? -22.988 0.000 19.716 1.00 94.12 110 ALA A C 1
ATOM 820 O O . ALA A 1 110 ? -22.794 0.381 20.872 1.00 94.12 110 ALA A O 1
ATOM 821 N N . ALA A 1 111 ? -24.188 0.072 19.125 1.00 94.25 111 ALA A N 1
ATOM 822 C CA . ALA A 1 111 ? -25.381 0.613 19.771 1.00 94.25 111 ALA A CA 1
ATOM 823 C C . ALA A 1 111 ? -25.823 -0.221 20.984 1.00 94.25 111 ALA A C 1
ATOM 825 O O . ALA A 1 111 ? -26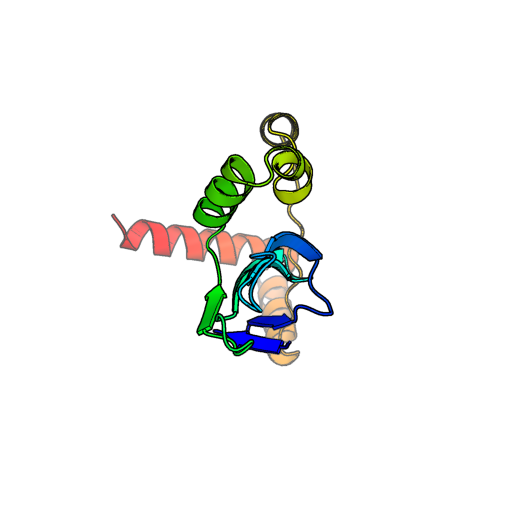.066 0.350 22.047 1.00 94.25 111 ALA A O 1
ATOM 826 N N . ASP A 1 112 ? -25.849 -1.551 20.863 1.00 95.75 112 ASP A N 1
ATOM 827 C CA . ASP A 1 112 ? -26.180 -2.467 21.965 1.00 95.75 112 ASP A CA 1
ATOM 828 C C . ASP A 1 112 ? -25.203 -2.330 23.147 1.00 95.75 112 ASP A C 1
ATOM 830 O O . ASP A 1 112 ? -25.572 -2.532 24.303 1.00 95.75 112 ASP A O 1
ATOM 834 N N . GLN A 1 113 ? -23.950 -1.960 22.864 1.00 93.00 113 GLN A N 1
ATOM 835 C CA . GLN A 1 113 ? -22.906 -1.719 23.864 1.00 93.00 113 GLN A CA 1
ATOM 836 C C . GLN A 1 113 ? -22.861 -0.268 24.369 1.00 93.00 113 GLN A C 1
ATOM 838 O O . GLN A 1 113 ? -22.062 0.044 25.251 1.00 93.00 113 GLN A O 1
ATOM 843 N N . GLY A 1 114 ? -23.696 0.627 23.830 1.00 93.62 114 GLY A N 1
ATOM 844 C CA . GLY A 1 114 ? -23.720 2.040 24.210 1.00 93.62 114 GLY A CA 1
ATOM 845 C C . GLY A 1 114 ? -22.434 2.801 23.871 1.00 93.62 114 GLY A C 1
ATOM 846 O O . GLY A 1 114 ? -22.126 3.800 24.522 1.00 93.62 114 GLY A O 1
ATOM 847 N N . ILE A 1 115 ? -21.667 2.343 22.879 1.00 93.56 115 ILE A N 1
ATOM 848 C CA . ILE A 1 115 ? -20.409 2.966 22.451 1.00 93.56 115 ILE A CA 1
ATOM 849 C C . ILE A 1 115 ? -20.486 3.429 20.996 1.00 93.56 115 ILE A C 1
ATOM 851 O O . ILE A 1 115 ? -21.306 2.966 20.207 1.00 93.56 115 ILE A O 1
ATOM 855 N N . SER A 1 116 ? -19.617 4.367 20.618 1.00 93.94 116 SER A N 1
ATOM 856 C CA . SER A 1 116 ? -19.521 4.795 19.223 1.00 93.94 116 SER A CA 1
ATOM 857 C C . SER A 1 116 ? -18.939 3.682 18.347 1.00 93.94 116 SER A C 1
ATOM 859 O O . SER A 1 116 ? -18.103 2.893 18.792 1.00 93.94 116 SER A O 1
ATOM 861 N N . VAL A 1 117 ? -19.323 3.664 17.067 1.00 90.75 117 VAL A N 1
ATOM 862 C CA . VAL A 1 117 ? -18.749 2.753 16.059 1.00 90.75 117 VAL A CA 1
ATOM 863 C C . VAL A 1 117 ? -17.225 2.866 16.015 1.00 90.75 117 VAL A C 1
ATOM 865 O O . VAL A 1 117 ? -16.536 1.852 15.963 1.00 90.75 117 VAL A O 1
ATOM 868 N N . HIS A 1 118 ? -16.696 4.090 16.105 1.00 89.00 118 HIS A N 1
ATOM 869 C CA . HIS A 1 118 ? -15.259 4.340 16.193 1.00 89.00 118 HIS A CA 1
ATOM 870 C C . HIS A 1 118 ? -14.617 3.568 17.355 1.00 89.00 118 HIS A C 1
ATOM 872 O O . HIS A 1 118 ? -13.694 2.787 17.141 1.00 89.00 118 HIS A O 1
ATOM 878 N N . ASN A 1 119 ? -15.140 3.733 18.573 1.00 89.56 119 ASN A N 1
ATOM 879 C CA . ASN A 1 119 ? -14.571 3.097 19.761 1.00 89.56 119 ASN A CA 1
ATOM 880 C C . ASN A 1 119 ? -14.708 1.574 19.709 1.00 89.56 119 ASN A C 1
ATOM 882 O O . ASN A 1 119 ? -13.786 0.866 20.104 1.00 89.56 119 ASN A O 1
ATOM 886 N N . TYR A 1 120 ? -15.823 1.068 19.177 1.00 93.12 120 TYR A N 1
ATOM 887 C CA . TYR A 1 120 ? -16.013 -0.365 18.975 1.00 93.12 120 TYR A CA 1
ATOM 888 C C . TYR A 1 120 ? -14.970 -0.955 18.014 1.00 93.12 120 TYR A C 1
ATOM 890 O O . TYR A 1 120 ? -14.381 -2.000 18.301 1.00 93.12 120 TYR A O 1
ATOM 898 N N . VAL A 1 121 ? -14.718 -0.286 16.883 1.00 92.06 121 VAL A N 1
ATOM 899 C CA . VAL A 1 121 ? -13.734 -0.731 15.886 1.00 92.06 121 VAL A CA 1
ATOM 900 C C . VAL A 1 121 ? -12.326 -0.704 16.468 1.00 92.06 121 VAL A C 1
ATOM 902 O O . VAL A 1 121 ? -11.621 -1.707 16.370 1.00 92.06 121 VAL A O 1
ATOM 905 N N . VAL A 1 122 ? -11.936 0.393 17.122 1.00 90.19 122 VAL A N 1
ATOM 906 C CA . VAL A 1 122 ? -10.621 0.512 17.770 1.00 90.19 122 VAL A CA 1
ATOM 907 C C . VAL A 1 122 ? -10.428 -0.599 18.801 1.00 90.19 122 VAL A C 1
ATOM 909 O O . VAL A 1 122 ? -9.457 -1.347 18.715 1.00 90.19 122 VAL A O 1
ATOM 912 N N . HIS A 1 123 ? -11.396 -0.798 19.697 1.00 90.12 123 HIS A N 1
ATOM 913 C CA . HIS A 1 123 ? -11.308 -1.832 20.726 1.00 90.12 123 HIS A CA 1
ATOM 914 C C . HIS A 1 123 ? -11.231 -3.252 20.139 1.00 90.12 123 HIS A C 1
ATOM 916 O O . HIS A 1 123 ? -10.506 -4.113 20.637 1.00 90.12 123 HIS A O 1
ATOM 922 N N . SER A 1 124 ? -11.956 -3.507 19.047 1.00 90.69 124 SER A N 1
ATOM 923 C CA . SER A 1 124 ? -11.920 -4.799 18.354 1.00 90.69 124 SER A CA 1
ATOM 924 C C . SER A 1 124 ? -10.552 -5.074 17.723 1.00 90.69 124 SER A C 1
ATOM 926 O O . SER A 1 124 ? -10.062 -6.205 17.780 1.00 90.69 124 SER A O 1
ATOM 928 N N . ILE A 1 125 ? -9.917 -4.045 17.153 1.00 91.12 125 ILE A N 1
ATOM 929 C CA . ILE A 1 125 ? -8.561 -4.131 16.600 1.00 91.12 125 ILE A CA 1
ATOM 930 C C . ILE A 1 125 ? -7.554 -4.402 17.722 1.00 91.12 125 ILE A C 1
ATOM 932 O O . ILE A 1 125 ? -6.785 -5.356 17.621 1.00 91.12 125 ILE A O 1
ATOM 936 N N . GLU A 1 126 ? -7.600 -3.631 18.811 1.00 89.44 126 GLU A N 1
ATOM 937 C CA . GLU A 1 126 ? -6.719 -3.810 19.975 1.00 89.44 126 GLU A CA 1
ATOM 938 C C . GLU A 1 126 ? -6.810 -5.227 20.546 1.00 89.44 126 GLU A C 1
ATOM 940 O O . GLU A 1 126 ? -5.793 -5.880 20.778 1.00 89.44 126 GLU A O 1
ATOM 945 N N . LYS A 1 127 ? -8.035 -5.734 20.721 1.00 91.38 127 LYS A N 1
ATOM 946 C CA . LYS A 1 127 ? -8.274 -7.082 21.239 1.00 91.38 127 LYS A CA 1
ATOM 947 C C . LYS A 1 127 ? -7.700 -8.164 20.324 1.00 91.38 127 LYS A C 1
ATOM 949 O O . LYS A 1 127 ? -7.108 -9.123 20.815 1.00 91.38 127 LYS A O 1
ATOM 954 N N . THR A 1 128 ? -7.874 -8.015 19.011 1.00 91.50 128 THR A N 1
ATOM 955 C CA . THR A 1 128 ? -7.372 -8.986 18.027 1.00 91.50 128 THR A CA 1
ATOM 956 C C . THR A 1 128 ? -5.847 -8.998 18.015 1.00 91.50 128 THR A C 1
ATOM 958 O O . THR A 1 128 ? -5.246 -10.065 18.107 1.00 91.50 128 THR A O 1
ATOM 961 N N . LEU A 1 129 ? -5.219 -7.819 18.008 1.00 86.38 129 LEU A N 1
ATOM 962 C CA . LEU A 1 129 ? -3.763 -7.683 18.066 1.00 86.38 129 LEU A CA 1
ATOM 963 C C . LEU A 1 129 ? -3.183 -8.282 19.350 1.00 86.38 129 LEU A C 1
ATOM 965 O O . LEU A 1 129 ? -2.203 -9.019 19.294 1.00 86.38 129 LEU A O 1
ATOM 969 N N . ALA A 1 130 ? -3.800 -8.014 20.504 1.00 84.19 130 ALA A N 1
ATOM 970 C CA . ALA A 1 130 ? -3.367 -8.592 21.773 1.00 84.19 130 ALA A CA 1
ATOM 971 C C . ALA A 1 130 ? -3.433 -10.129 21.760 1.00 84.19 130 ALA A C 1
ATOM 973 O O . ALA A 1 130 ? -2.539 -10.792 22.283 1.00 84.19 130 ALA A O 1
ATOM 974 N N . GLN A 1 131 ? -4.470 -10.698 21.137 1.00 85.44 131 GLN A N 1
ATOM 975 C CA . GLN A 1 131 ? -4.634 -12.144 21.023 1.00 85.44 131 GLN A CA 1
ATOM 976 C C . GLN A 1 131 ? -3.629 -12.773 20.050 1.00 85.44 131 GLN A C 1
ATOM 978 O O . GLN A 1 131 ? -3.092 -13.839 20.341 1.00 85.44 131 GLN A O 1
ATOM 983 N N . GLU A 1 132 ? -3.340 -12.125 18.920 1.00 81.00 132 GLU A N 1
ATOM 984 C CA . GLU A 1 132 ? -2.308 -12.589 17.989 1.00 81.00 132 GLU A CA 1
ATOM 985 C C . GLU A 1 132 ? -0.921 -12.547 18.630 1.00 81.00 132 GLU A C 1
ATOM 987 O O . GLU A 1 132 ? -0.211 -13.548 18.591 1.00 81.00 132 GLU A O 1
ATOM 992 N N . LEU A 1 133 ? -0.564 -11.445 19.295 1.00 79.19 133 LEU A N 1
ATOM 993 C CA . LEU A 1 133 ? 0.716 -11.313 19.995 1.00 79.19 133 LEU A CA 1
ATOM 994 C C . LEU A 1 133 ? 0.891 -12.364 21.098 1.00 79.19 133 LEU A C 1
ATOM 996 O O . LEU A 1 133 ? 1.984 -12.899 21.258 1.00 79.19 133 LEU A O 1
ATOM 1000 N N . ALA A 1 134 ? -0.179 -12.704 21.821 1.00 77.44 134 ALA A N 1
ATOM 1001 C CA . ALA A 1 134 ? -0.146 -13.755 22.834 1.00 77.44 134 ALA A CA 1
ATOM 1002 C C . ALA A 1 134 ? 0.082 -15.161 22.250 1.00 77.44 134 ALA A C 1
ATOM 1004 O O . ALA A 1 134 ? 0.614 -16.016 22.945 1.00 77.44 134 ALA A O 1
ATOM 1005 N N . ASN A 1 135 ? -0.289 -15.406 20.989 1.00 73.38 135 ASN A N 1
ATOM 1006 C CA . ASN A 1 135 ? -0.077 -16.696 20.323 1.00 73.38 135 ASN A CA 1
ATOM 1007 C C . ASN A 1 135 ? 1.349 -16.866 19.760 1.00 73.38 135 ASN A C 1
ATOM 1009 O O . ASN A 1 135 ? 1.703 -17.967 19.339 1.00 73.38 135 ASN A O 1
ATOM 1013 N N . PHE A 1 136 ? 2.148 -15.795 19.713 1.00 62.66 136 PHE A N 1
ATOM 1014 C CA . PHE A 1 136 ? 3.540 -15.817 19.242 1.00 62.66 136 PHE A CA 1
ATOM 1015 C C . PHE A 1 136 ? 4.580 -15.928 20.375 1.00 62.66 136 PHE A C 1
ATOM 1017 O O . PHE A 1 136 ? 5.771 -16.042 20.075 1.00 62.66 136 PHE A O 1
ATOM 1024 N N . CYS A 1 137 ? 4.149 -15.916 21.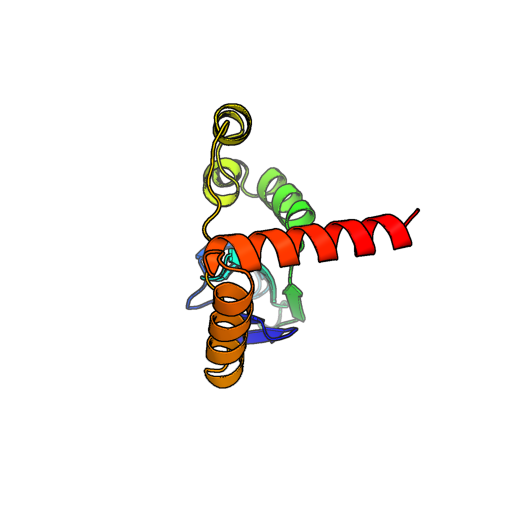641 1.00 48.81 137 CYS A N 1
ATOM 1025 C CA . CYS A 1 137 ? 4.982 -16.090 22.839 1.00 48.81 137 CYS A CA 1
ATOM 1026 C C . CYS A 1 137 ? 4.778 -17.479 23.455 1.00 48.81 137 CYS A C 1
ATOM 1028 O O . CYS A 1 137 ? 5.782 -18.046 23.942 1.00 48.81 137 CYS A O 1
#

Sequence (137 aa):
MKRTINGITCDTVTATEIIAEGHGCSLAWWGLYQTPGGSFFKVVVGTDGEVADWALMAAEQTKKMVEKYAPHMIEKVFGSAAAASDAASSELRITVQVPVCLAQRIETVAADQGISVHNYVVHSIEKTLAQELANFC